Protein AF-A0A8T0URH3-F1 (afdb_monomer)

Sequence (168 aa):
MTEETSGVRRWLVDIARWRPSPAQFDAAAALLPPHDRPAIYRFVKEDDRKRALFSRLLQYSLVRHVLHIPFRQISICRTPEGKPYLQKNCSTFPNFNFNTSHQGDYVGIASEPLCLVGLDIVSVSKPQGETTTEFISNFSSYLTDHEWSCIVRAGTPTEVLTEFYRTV

Nearest PDB structures (foldseek):
  2cg5-assembly1_A  TM=9.220E-01  e=1.776E-13  Homo sapiens
  2byd-assembly1_A  TM=9.479E-01  e=9.868E-13  Homo sapiens
  2c43-assembly1_A  TM=9.432E-01  e=1.584E-12  Homo sapiens
  1qr0-assembly1_A  TM=8.273E-01  e=2.931E-06  Bacillus subtilis
  1fte-assembly1_C  TM=6.819E-01  e=6.401E-03  Streptococcus pneumoniae

Structure (mmCIF, N/CA/C/O backbone):
data_AF-A0A8T0URH3-F1
#
_entry.id   AF-A0A8T0URH3-F1
#
loop_
_atom_site.group_PDB
_atom_site.id
_atom_site.type_symbol
_atom_site.label_atom_id
_atom_site.label_alt_id
_atom_site.label_comp_id
_atom_site.label_asym_id
_atom_site.label_entity_id
_atom_site.label_seq_id
_atom_site.pdbx_PDB_ins_code
_atom_site.Cartn_x
_atom_site.Cartn_y
_atom_site.Cartn_z
_atom_site.occupancy
_atom_site.B_iso_or_equiv
_atom_site.auth_seq_id
_atom_site.auth_comp_id
_atom_site.auth_asym_id
_atom_site.auth_atom_id
_atom_site.pdbx_PDB_model_num
ATOM 1 N N . MET A 1 1 ? -10.911 -16.479 -19.620 1.00 45.50 1 MET A N 1
ATOM 2 C CA . MET A 1 1 ? -9.794 -15.520 -19.739 1.00 45.50 1 MET A CA 1
ATOM 3 C C . MET A 1 1 ? -8.929 -15.733 -18.510 1.00 45.50 1 MET A C 1
ATOM 5 O O . MET A 1 1 ? -9.443 -15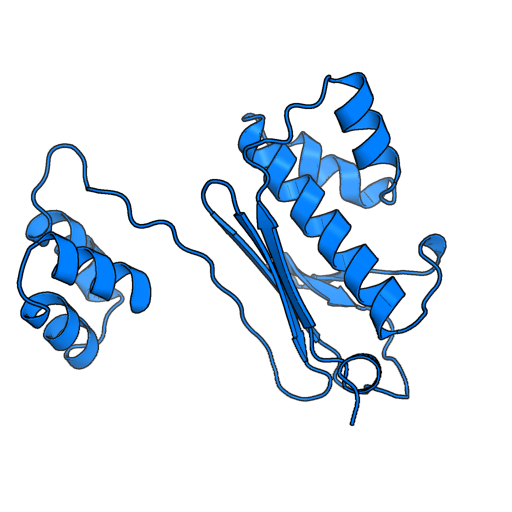.566 -17.413 1.00 45.50 1 MET A O 1
ATOM 9 N N . THR A 1 2 ? -7.719 -16.275 -18.654 1.00 46.34 2 THR A N 1
ATOM 10 C CA . THR A 1 2 ? -6.852 -16.566 -17.499 1.00 46.34 2 THR A CA 1
ATOM 11 C C . THR A 1 2 ? -6.445 -15.253 -16.825 1.00 46.34 2 THR A C 1
ATOM 13 O O . THR A 1 2 ? -6.247 -14.253 -17.522 1.00 46.34 2 THR A O 1
ATOM 16 N N . GLU A 1 3 ? -6.319 -15.234 -15.492 1.00 52.16 3 GLU A N 1
ATOM 17 C CA . GLU A 1 3 ? -5.892 -14.044 -14.729 1.00 52.16 3 GLU A CA 1
ATOM 18 C C . GLU A 1 3 ? -4.624 -13.404 -15.310 1.00 52.16 3 GLU A C 1
ATOM 20 O O . GLU A 1 3 ? -4.472 -12.186 -15.286 1.00 52.16 3 GLU A O 1
ATOM 25 N N . GLU A 1 4 ? -3.738 -14.199 -15.914 1.00 51.25 4 GLU A N 1
ATOM 26 C CA . GLU A 1 4 ? -2.506 -13.724 -16.545 1.00 51.25 4 GLU A CA 1
ATOM 27 C C . GLU A 1 4 ? -2.736 -12.623 -17.589 1.00 51.25 4 GLU A C 1
ATOM 29 O O . GLU A 1 4 ? -1.957 -11.675 -17.635 1.00 51.25 4 GLU A O 1
ATOM 34 N N . THR A 1 5 ? -3.847 -12.673 -18.327 1.00 63.34 5 THR A N 1
ATOM 35 C CA . THR A 1 5 ? -4.140 -11.756 -19.446 1.00 63.34 5 THR A CA 1
ATOM 36 C C . THR A 1 5 ? -4.957 -10.516 -19.076 1.00 63.34 5 THR A C 1
ATOM 38 O O . THR A 1 5 ? -5.115 -9.629 -19.910 1.00 63.34 5 THR A O 1
ATOM 41 N N . SER A 1 6 ? -5.480 -10.411 -17.849 1.00 84.50 6 SER A N 1
ATOM 42 C CA . SER A 1 6 ? -6.457 -9.362 -17.512 1.00 84.50 6 SER A CA 1
ATOM 43 C C . SER A 1 6 ? -5.847 -8.018 -17.111 1.00 84.50 6 SER A C 1
ATOM 45 O O . SER A 1 6 ? -6.562 -7.028 -17.047 1.00 84.50 6 SER A O 1
ATOM 47 N N . GLY A 1 7 ? -4.559 -7.966 -16.768 1.00 89.62 7 GLY A N 1
ATOM 48 C CA . GLY A 1 7 ? -3.960 -6.775 -16.158 1.00 89.62 7 GLY A CA 1
ATOM 49 C C . GLY A 1 7 ? -4.404 -6.504 -14.713 1.00 89.62 7 GLY A C 1
ATOM 50 O O . GLY A 1 7 ? -3.856 -5.618 -14.067 1.00 89.62 7 GLY A O 1
ATOM 51 N N . VAL A 1 8 ? -5.351 -7.282 -14.179 1.00 95.88 8 VAL A N 1
ATOM 52 C CA . VAL A 1 8 ? -5.884 -7.134 -12.821 1.00 95.88 8 VAL A CA 1
ATOM 53 C C . VAL A 1 8 ? -5.053 -7.965 -11.853 1.00 95.88 8 VAL A C 1
ATOM 55 O O . VAL A 1 8 ? -4.920 -9.179 -12.013 1.00 95.88 8 VAL A O 1
ATOM 58 N N . ARG A 1 9 ? -4.507 -7.334 -10.814 1.00 97.06 9 ARG A N 1
ATOM 59 C CA . ARG A 1 9 ? -3.847 -8.030 -9.695 1.00 97.06 9 ARG A CA 1
ATOM 60 C C . ARG A 1 9 ? -4.329 -7.490 -8.362 1.00 97.06 9 ARG A C 1
ATOM 62 O O . ARG A 1 9 ? -4.609 -6.297 -8.240 1.00 97.06 9 ARG A O 1
ATOM 69 N N . ARG A 1 10 ? -4.390 -8.379 -7.374 1.00 97.69 10 ARG A N 1
ATOM 70 C CA . ARG A 1 10 ? -4.620 -8.088 -5.956 1.00 97.69 10 ARG A CA 1
ATOM 71 C C . ARG A 1 10 ? -3.597 -8.891 -5.174 1.00 97.69 10 ARG A C 1
ATOM 73 O O . ARG A 1 10 ? -3.768 -10.088 -4.977 1.00 97.69 10 ARG A O 1
ATOM 80 N N . TRP A 1 11 ? -2.487 -8.260 -4.823 1.00 98.19 11 TRP A N 1
ATOM 81 C CA . TRP A 1 11 ? -1.430 -8.921 -4.069 1.00 98.19 11 TRP A CA 1
ATOM 82 C C . TRP A 1 11 ? -1.367 -8.354 -2.670 1.00 98.19 11 TRP A C 1
ATOM 84 O O . TRP A 1 11 ? -1.511 -7.149 -2.471 1.00 98.19 11 TRP A O 1
ATOM 94 N N . LEU A 1 12 ? -1.118 -9.245 -1.725 1.00 97.94 12 LEU A N 1
ATOM 95 C CA . LEU A 1 12 ? -0.964 -8.947 -0.318 1.00 97.94 12 LEU A CA 1
ATOM 96 C C . LEU A 1 12 ? 0.247 -9.721 0.186 1.00 97.94 12 LEU A C 1
ATOM 98 O O . LEU A 1 12 ? 0.414 -10.896 -0.144 1.00 97.94 12 LEU A O 1
ATOM 102 N N . VAL A 1 13 ? 1.089 -9.063 0.969 1.00 97.44 13 VAL A N 1
ATOM 103 C CA . VAL A 1 13 ? 2.267 -9.675 1.574 1.00 97.44 13 VAL A CA 1
ATOM 104 C C . VAL A 1 13 ? 2.206 -9.484 3.077 1.00 97.44 13 VAL A C 1
ATOM 106 O O . VAL A 1 13 ? 2.155 -8.350 3.548 1.00 97.44 13 VAL A O 1
ATOM 109 N N . ASP A 1 14 ? 2.239 -10.601 3.800 1.00 97.12 14 ASP A N 1
ATOM 110 C CA . ASP A 1 14 ? 2.530 -10.643 5.232 1.00 97.12 14 ASP A CA 1
ATOM 111 C C . ASP A 1 14 ? 4.044 -10.473 5.433 1.00 97.12 14 ASP A C 1
ATOM 113 O O . ASP A 1 14 ? 4.849 -11.308 5.007 1.00 97.12 14 ASP A O 1
ATOM 117 N N . ILE A 1 15 ? 4.431 -9.370 6.069 1.00 96.75 15 ILE A N 1
ATOM 118 C CA . ILE A 1 15 ? 5.819 -9.028 6.382 1.00 96.75 15 ILE A CA 1
ATOM 119 C C . ILE A 1 15 ? 6.184 -9.285 7.854 1.00 96.75 15 ILE A C 1
ATOM 121 O O . ILE A 1 15 ? 7.319 -8.999 8.246 1.00 96.75 15 ILE A O 1
ATOM 125 N N . ALA A 1 16 ? 5.289 -9.854 8.674 1.00 94.88 16 ALA A N 1
ATOM 126 C CA . ALA A 1 16 ? 5.525 -10.106 10.103 1.00 94.88 16 ALA A CA 1
ATOM 127 C C . ALA A 1 16 ? 6.729 -11.029 10.334 1.00 94.88 16 ALA A C 1
ATOM 129 O O . ALA A 1 16 ? 7.544 -10.843 11.245 1.00 94.88 16 ALA A O 1
ATOM 130 N N . ARG A 1 17 ? 6.837 -12.058 9.487 1.00 92.75 17 ARG A N 1
ATOM 131 C CA . ARG A 1 17 ? 7.868 -13.102 9.592 1.00 92.75 17 ARG A CA 1
ATOM 132 C C . ARG A 1 17 ? 9.174 -12.720 8.909 1.00 92.75 17 ARG A C 1
ATOM 134 O O . ARG A 1 17 ? 10.185 -13.387 9.124 1.00 92.75 17 ARG A O 1
ATOM 141 N N . TRP A 1 18 ? 9.182 -11.651 8.115 1.00 95.00 18 TRP A N 1
ATOM 142 C CA . TRP A 1 18 ? 10.402 -11.168 7.491 1.00 95.00 18 TRP A CA 1
ATOM 143 C C . TRP A 1 18 ? 11.202 -10.326 8.488 1.00 95.00 18 TRP A C 1
ATOM 145 O O . TRP A 1 18 ? 10.940 -9.142 8.704 1.00 95.00 18 TRP A O 1
ATOM 155 N N . ARG A 1 19 ? 12.187 -10.974 9.116 1.00 95.12 19 ARG A N 1
ATOM 156 C CA . ARG A 1 19 ? 13.122 -10.375 10.078 1.00 95.12 19 ARG A CA 1
ATOM 157 C C . ARG A 1 19 ? 14.538 -10.386 9.492 1.00 95.12 19 ARG A C 1
ATOM 159 O O . ARG A 1 19 ? 15.337 -11.243 9.868 1.00 95.12 19 ARG A O 1
ATOM 166 N N . PRO A 1 20 ? 14.824 -9.521 8.504 1.00 96.31 20 PRO A N 1
ATOM 167 C CA . PRO A 1 20 ? 16.113 -9.516 7.830 1.00 96.31 20 PRO A CA 1
ATOM 168 C C . PRO A 1 20 ? 17.215 -8.989 8.754 1.00 96.31 20 PRO A C 1
ATOM 170 O O . PRO A 1 20 ? 16.990 -8.079 9.549 1.00 96.31 20 PRO A O 1
ATOM 173 N N . SER A 1 21 ? 18.435 -9.499 8.594 1.00 97.19 21 SER A N 1
ATOM 174 C CA . SER A 1 21 ? 19.624 -8.782 9.057 1.00 97.19 21 SER A CA 1
ATOM 175 C C . SER A 1 21 ? 19.802 -7.475 8.265 1.00 97.19 21 SER A C 1
ATOM 177 O O . SER A 1 21 ? 19.275 -7.364 7.153 1.00 97.19 21 SER A O 1
ATOM 179 N N . PRO A 1 22 ? 20.588 -6.499 8.759 1.00 96.38 22 PRO A N 1
ATOM 180 C CA . PRO A 1 22 ? 20.866 -5.272 8.008 1.00 96.38 22 PRO A CA 1
ATOM 181 C C . PRO A 1 22 ? 21.378 -5.543 6.585 1.00 96.38 22 PRO A C 1
ATOM 183 O O . PRO A 1 22 ? 20.869 -4.980 5.623 1.00 96.38 22 PRO A O 1
ATOM 186 N N . ALA A 1 23 ? 22.288 -6.511 6.427 1.00 97.69 23 ALA A N 1
ATOM 187 C CA . ALA A 1 23 ? 22.806 -6.906 5.119 1.00 97.69 23 ALA A CA 1
ATOM 188 C C . ALA A 1 23 ? 21.731 -7.523 4.204 1.00 97.69 23 ALA A C 1
ATOM 190 O O . ALA A 1 23 ? 21.724 -7.267 3.002 1.00 97.69 23 ALA A O 1
ATOM 191 N N . GLN A 1 24 ? 20.807 -8.322 4.752 1.00 97.62 24 GLN A N 1
ATOM 192 C CA . GLN A 1 24 ? 19.684 -8.874 3.983 1.00 97.62 24 GLN A CA 1
ATOM 193 C C . GLN A 1 24 ? 18.702 -7.778 3.555 1.00 97.62 24 GLN A C 1
ATOM 195 O O . GLN A 1 24 ? 18.200 -7.812 2.431 1.00 97.62 24 GLN A O 1
ATOM 200 N N . PHE A 1 25 ? 18.443 -6.802 4.429 1.00 97.81 25 PHE A N 1
ATOM 201 C CA . PHE A 1 25 ? 17.606 -5.651 4.108 1.00 97.81 25 PHE A CA 1
ATOM 202 C C . PHE A 1 25 ? 18.239 -4.815 2.991 1.00 97.81 25 PHE A C 1
ATOM 204 O O . PHE A 1 25 ? 17.578 -4.522 1.996 1.00 97.81 25 PHE A O 1
ATOM 211 N N . ASP A 1 26 ? 19.528 -4.497 3.112 1.00 96.81 26 ASP A N 1
ATOM 212 C CA . ASP A 1 26 ? 20.263 -3.718 2.115 1.00 96.81 26 ASP A CA 1
ATOM 213 C C . ASP A 1 26 ? 20.352 -4.448 0.774 1.00 96.81 26 ASP A C 1
ATOM 215 O O . ASP A 1 26 ? 20.171 -3.829 -0.274 1.00 96.81 26 ASP A O 1
ATOM 219 N N . ALA A 1 27 ? 20.543 -5.770 0.781 1.00 97.44 27 ALA A N 1
ATOM 220 C CA . ALA A 1 27 ? 20.506 -6.581 -0.432 1.00 97.44 27 ALA A CA 1
ATOM 221 C C . ALA A 1 27 ? 19.128 -6.530 -1.117 1.00 97.44 27 ALA A C 1
ATOM 223 O O . ALA A 1 27 ? 19.051 -6.392 -2.339 1.00 97.44 27 ALA A O 1
ATOM 224 N N . ALA A 1 28 ? 18.037 -6.584 -0.347 1.00 96.81 28 ALA A N 1
ATOM 225 C CA . ALA A 1 28 ? 16.685 -6.451 -0.884 1.00 96.81 28 ALA A CA 1
ATOM 226 C C . ALA A 1 28 ? 16.417 -5.032 -1.421 1.00 96.81 28 ALA A C 1
ATOM 228 O O . ALA A 1 28 ? 15.886 -4.875 -2.520 1.00 96.81 28 ALA A O 1
ATOM 229 N N . ALA A 1 29 ? 16.835 -3.991 -0.697 1.00 97.19 29 ALA A N 1
ATOM 230 C CA . ALA A 1 29 ? 16.729 -2.603 -1.143 1.00 97.19 29 ALA A CA 1
ATOM 231 C C . ALA A 1 29 ? 17.598 -2.316 -2.379 1.00 97.19 29 ALA A C 1
ATOM 233 O O . ALA A 1 29 ? 17.227 -1.499 -3.226 1.00 97.19 29 ALA A O 1
ATOM 234 N N . ALA A 1 30 ? 18.725 -3.016 -2.530 1.00 96.06 30 ALA A N 1
ATOM 235 C CA . ALA A 1 30 ? 19.609 -2.901 -3.682 1.00 96.06 30 ALA A CA 1
ATOM 236 C C . ALA A 1 30 ? 18.979 -3.404 -4.990 1.00 96.06 30 ALA A C 1
ATOM 238 O O . ALA A 1 30 ? 19.432 -2.997 -6.063 1.00 96.06 30 ALA A O 1
ATOM 239 N N . LEU A 1 31 ? 17.914 -4.213 -4.919 1.00 94.44 31 LEU A N 1
ATOM 240 C CA . LEU A 1 31 ? 17.122 -4.585 -6.093 1.00 94.44 31 LEU A CA 1
ATOM 241 C C . LEU A 1 31 ? 16.449 -3.364 -6.724 1.00 94.44 31 LEU A C 1
ATOM 243 O O . LEU A 1 31 ? 16.302 -3.320 -7.939 1.00 94.44 31 LEU A O 1
ATOM 247 N N . LEU A 1 32 ? 16.064 -2.367 -5.922 1.00 95.25 32 LEU A N 1
ATOM 248 C CA . LEU A 1 32 ? 15.400 -1.157 -6.399 1.00 95.25 32 LEU A CA 1
ATOM 249 C C . LEU A 1 32 ? 16.400 -0.155 -6.999 1.00 95.25 32 LEU A C 1
ATOM 251 O O . LEU A 1 32 ? 17.564 -0.096 -6.565 1.00 95.25 32 LEU A O 1
ATOM 255 N N . PRO A 1 33 ? 15.958 0.694 -7.947 1.00 93.00 33 PRO A N 1
ATOM 256 C CA . PRO A 1 33 ? 16.779 1.780 -8.465 1.00 93.00 33 PRO A CA 1
ATOM 257 C C . PRO A 1 33 ? 17.291 2.715 -7.357 1.00 93.00 33 PRO A C 1
ATOM 259 O O . PRO A 1 33 ? 16.569 2.975 -6.392 1.00 93.00 33 PRO A O 1
ATOM 262 N N . PRO A 1 34 ? 18.512 3.273 -7.485 1.00 92.56 34 PRO A N 1
ATOM 263 C CA . PRO A 1 34 ? 19.118 4.094 -6.434 1.00 92.56 34 PRO A CA 1
ATOM 264 C C . PRO A 1 34 ? 18.260 5.277 -5.971 1.00 92.56 34 PRO A C 1
ATOM 266 O O . PRO A 1 34 ? 18.269 5.596 -4.787 1.00 92.56 34 PRO A O 1
ATOM 269 N N . HIS A 1 35 ? 17.487 5.891 -6.872 1.00 90.50 35 HIS A N 1
ATOM 270 C CA . HIS A 1 35 ? 16.640 7.047 -6.559 1.00 90.50 35 HIS A CA 1
ATOM 271 C C . HIS A 1 35 ? 15.435 6.713 -5.661 1.00 90.50 35 HIS A C 1
ATOM 273 O O . HIS A 1 35 ? 14.910 7.606 -5.002 1.00 90.50 35 HIS A O 1
ATOM 279 N N . ASP A 1 36 ? 15.013 5.446 -5.583 1.00 90.44 36 ASP A N 1
ATOM 280 C CA . ASP A 1 36 ? 13.898 5.025 -4.724 1.00 90.44 36 ASP A CA 1
ATOM 281 C C . ASP A 1 36 ? 14.329 4.730 -3.279 1.00 90.44 36 ASP A C 1
ATOM 283 O O . ASP A 1 36 ? 13.507 4.766 -2.358 1.00 90.44 36 ASP A O 1
ATOM 287 N N . ARG A 1 37 ? 15.622 4.469 -3.057 1.00 93.88 37 ARG A N 1
ATOM 288 C CA . ARG A 1 37 ? 16.162 4.033 -1.760 1.00 93.88 37 ARG A CA 1
ATOM 289 C C . ARG A 1 37 ? 16.067 5.100 -0.661 1.00 93.88 37 ARG A C 1
ATOM 291 O O . ARG A 1 37 ? 15.653 4.740 0.441 1.00 93.88 37 ARG A O 1
ATOM 298 N N . PRO A 1 38 ? 16.359 6.397 -0.896 1.00 95.12 38 PRO A N 1
ATOM 299 C CA . PRO A 1 38 ? 16.270 7.414 0.158 1.00 95.12 38 PRO A CA 1
ATOM 300 C C . PRO A 1 38 ? 14.887 7.490 0.819 1.00 95.12 38 PRO A C 1
ATOM 302 O O . PRO A 1 38 ? 14.782 7.672 2.030 1.00 95.12 38 PRO A O 1
ATOM 305 N N . ALA A 1 39 ? 13.816 7.273 0.047 1.00 92.50 39 ALA A N 1
ATOM 306 C CA . ALA A 1 39 ? 12.447 7.274 0.561 1.00 92.50 39 ALA A CA 1
ATOM 307 C C . ALA A 1 39 ? 12.145 6.103 1.516 1.00 92.50 39 ALA A C 1
ATOM 309 O O . ALA A 1 39 ? 11.197 6.193 2.294 1.00 92.50 39 ALA A O 1
ATOM 310 N N . ILE A 1 40 ? 12.936 5.027 1.459 1.00 96.75 40 ILE A N 1
ATOM 311 C CA . ILE A 1 40 ? 12.858 3.877 2.367 1.00 96.75 40 ILE A CA 1
ATOM 312 C C . ILE A 1 40 ? 13.673 4.170 3.629 1.00 96.75 40 ILE A C 1
ATOM 314 O O . ILE A 1 40 ? 13.160 4.057 4.738 1.00 96.75 40 ILE A O 1
ATOM 318 N N . TYR A 1 41 ? 14.926 4.605 3.476 1.00 96.31 41 TYR A N 1
ATOM 319 C CA . TYR A 1 41 ? 15.838 4.792 4.611 1.00 96.31 41 TYR A CA 1
ATOM 320 C C . TYR A 1 41 ? 15.512 6.004 5.494 1.00 96.31 41 TYR A C 1
ATOM 322 O O . TYR A 1 41 ? 15.948 6.041 6.643 1.00 96.31 41 TYR A O 1
ATOM 330 N N . ARG A 1 42 ? 14.709 6.964 5.008 1.00 96.44 42 ARG A N 1
ATOM 331 C CA . ARG A 1 42 ? 14.260 8.115 5.813 1.00 96.44 42 ARG A CA 1
ATOM 332 C C . ARG A 1 42 ? 13.405 7.731 7.024 1.00 96.44 42 ARG A C 1
ATOM 334 O O . ARG A 1 42 ? 13.296 8.518 7.957 1.00 96.44 42 ARG A O 1
ATOM 341 N N . PHE A 1 43 ? 12.754 6.566 7.001 1.00 96.50 43 PHE A N 1
ATOM 342 C CA . PHE A 1 43 ? 11.943 6.118 8.129 1.00 96.50 43 PHE A CA 1
ATOM 343 C C . PHE A 1 43 ? 12.839 5.749 9.312 1.00 96.50 43 PHE A C 1
ATOM 345 O O . PHE A 1 43 ? 13.893 5.142 9.133 1.00 96.50 43 PHE A O 1
ATOM 352 N N . VAL A 1 44 ? 12.423 6.110 10.526 1.00 95.56 44 VAL A N 1
ATOM 353 C CA . VAL A 1 44 ? 13.176 5.800 11.753 1.00 95.56 44 VAL A CA 1
ATOM 354 C C . VAL A 1 44 ? 12.894 4.371 12.213 1.00 95.56 44 VAL A C 1
ATOM 356 O O . VAL A 1 44 ? 13.823 3.637 12.537 1.00 95.56 44 VAL A O 1
ATOM 359 N N . LYS A 1 45 ? 11.620 3.961 12.211 1.00 96.00 45 LYS A N 1
ATOM 360 C CA . LYS A 1 45 ? 11.199 2.631 12.662 1.00 96.00 45 LYS A CA 1
ATOM 361 C C . LYS A 1 45 ? 11.485 1.579 11.593 1.00 96.00 45 LYS A C 1
ATOM 363 O O . LYS A 1 45 ? 11.173 1.775 10.418 1.00 96.00 45 LYS A O 1
ATOM 368 N N . GLU A 1 46 ? 12.016 0.435 12.012 1.00 94.50 46 GLU A N 1
ATOM 369 C CA . GLU A 1 46 ? 12.313 -0.685 11.111 1.00 94.50 46 GLU A CA 1
ATOM 370 C C . GLU A 1 46 ? 11.062 -1.202 10.399 1.00 94.50 46 GLU A C 1
ATOM 372 O O . GLU A 1 46 ? 11.101 -1.458 9.198 1.00 94.50 46 GLU A O 1
ATOM 377 N N . ASP A 1 47 ? 9.929 -1.281 11.097 1.00 95.56 47 ASP A N 1
ATOM 378 C CA . ASP A 1 47 ? 8.670 -1.720 10.494 1.00 95.56 47 ASP A CA 1
ATOM 379 C C . ASP A 1 47 ? 8.200 -0.798 9.364 1.00 95.56 47 ASP A C 1
ATOM 381 O O . ASP A 1 47 ? 7.734 -1.279 8.330 1.00 95.56 47 ASP A O 1
ATOM 385 N N . ASP A 1 48 ? 8.400 0.516 9.501 1.00 97.06 48 ASP A N 1
ATOM 386 C CA . ASP A 1 48 ? 8.096 1.475 8.436 1.00 97.06 48 ASP A CA 1
ATOM 387 C C . ASP A 1 48 ? 9.058 1.321 7.252 1.00 97.06 48 ASP A C 1
ATOM 389 O O . ASP A 1 48 ? 8.627 1.355 6.098 1.00 97.06 48 ASP A O 1
ATOM 393 N N . ARG A 1 49 ? 10.349 1.064 7.512 1.00 97.06 49 ARG A N 1
ATOM 394 C CA . ARG A 1 49 ? 11.328 0.747 6.456 1.00 97.06 49 ARG A CA 1
ATOM 395 C C . ARG A 1 49 ? 10.939 -0.520 5.694 1.00 97.06 49 ARG A C 1
ATOM 397 O O . ARG A 1 49 ? 10.986 -0.518 4.464 1.00 97.06 49 ARG A O 1
ATOM 404 N N . LYS A 1 50 ? 10.518 -1.584 6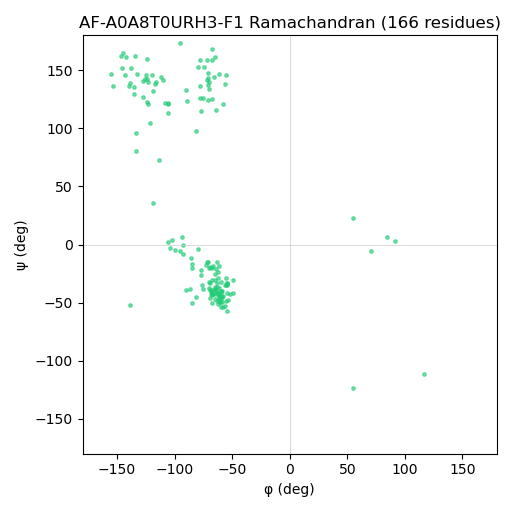.393 1.00 97.56 50 LYS A N 1
ATOM 405 C CA . LYS A 1 50 ? 10.035 -2.830 5.770 1.00 97.56 50 LYS A CA 1
ATOM 406 C C . LYS A 1 50 ? 8.810 -2.568 4.895 1.00 97.56 50 LYS A C 1
ATOM 408 O O . LYS A 1 50 ? 8.816 -2.963 3.730 1.00 97.56 50 LYS A O 1
ATOM 413 N N . ARG A 1 51 ? 7.797 -1.862 5.412 1.00 97.62 51 ARG A N 1
ATOM 414 C CA . ARG A 1 51 ? 6.589 -1.507 4.643 1.00 97.62 51 ARG A CA 1
ATOM 415 C C . ARG A 1 51 ? 6.924 -0.690 3.398 1.00 97.62 51 ARG A C 1
ATOM 417 O O . ARG A 1 51 ? 6.455 -1.012 2.306 1.00 97.62 51 ARG A O 1
ATOM 424 N N . ALA A 1 52 ? 7.788 0.314 3.535 1.00 97.44 52 ALA A N 1
ATOM 425 C CA . ALA A 1 52 ? 8.229 1.142 2.418 1.00 97.44 52 ALA A CA 1
ATOM 426 C C . ALA A 1 52 ? 8.968 0.325 1.347 1.00 97.44 52 ALA A C 1
ATOM 428 O O . ALA A 1 52 ? 8.694 0.481 0.155 1.00 97.44 52 ALA A O 1
ATOM 429 N N . LEU A 1 53 ? 9.867 -0.574 1.758 1.00 98.12 53 LEU A N 1
ATOM 430 C CA . LEU A 1 53 ? 10.592 -1.460 0.850 1.00 98.12 53 LEU A CA 1
ATOM 431 C C . LEU A 1 53 ? 9.643 -2.403 0.101 1.00 98.12 53 LEU A C 1
ATOM 433 O O . LEU A 1 53 ? 9.679 -2.450 -1.128 1.00 98.12 53 LEU A O 1
ATOM 437 N N . PHE A 1 54 ? 8.763 -3.109 0.814 1.00 98.06 54 PHE A N 1
ATOM 438 C CA . PHE A 1 54 ? 7.807 -4.029 0.194 1.00 98.06 54 PHE A CA 1
ATOM 439 C C . PHE A 1 54 ? 6.822 -3.313 -0.727 1.00 98.06 54 PHE A C 1
ATOM 441 O O . PHE A 1 54 ? 6.526 -3.829 -1.801 1.00 98.06 54 PHE A O 1
ATOM 448 N N . SER A 1 55 ? 6.382 -2.099 -0.376 1.00 97.56 55 SER A N 1
ATOM 449 C CA . SER A 1 55 ? 5.522 -1.290 -1.246 1.00 97.56 55 SER A CA 1
ATOM 450 C C . SER A 1 55 ? 6.196 -1.037 -2.597 1.00 97.56 55 SER A C 1
ATOM 452 O O . SER A 1 55 ? 5.581 -1.231 -3.644 1.00 97.56 55 SER A O 1
ATOM 454 N N . ARG A 1 56 ? 7.489 -0.686 -2.601 1.00 97.56 56 ARG A N 1
ATOM 455 C CA . ARG A 1 56 ? 8.255 -0.494 -3.842 1.00 97.56 56 ARG A CA 1
ATOM 456 C C . ARG 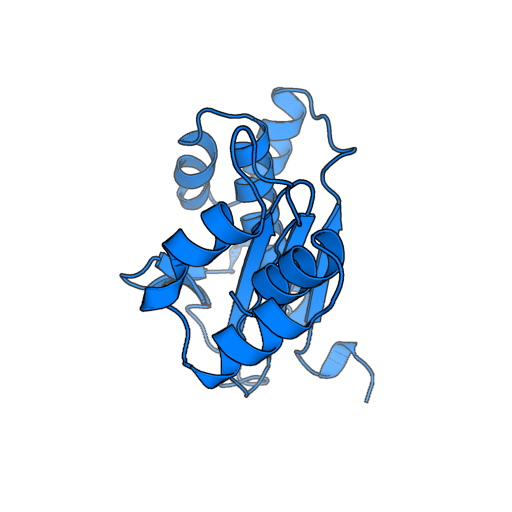A 1 56 ? 8.495 -1.804 -4.582 1.00 97.56 56 ARG A C 1
ATOM 458 O O . ARG A 1 56 ? 8.258 -1.861 -5.783 1.00 97.56 56 ARG A O 1
ATOM 465 N N . LEU A 1 57 ? 8.912 -2.864 -3.894 1.00 97.44 57 LEU A N 1
ATOM 466 C CA . LEU A 1 57 ? 9.135 -4.167 -4.529 1.00 97.44 57 LEU A CA 1
ATOM 467 C C . LEU A 1 57 ? 7.862 -4.695 -5.204 1.00 97.44 57 LEU A C 1
ATOM 469 O O . LEU A 1 57 ? 7.936 -5.185 -6.329 1.00 97.44 57 LEU A O 1
ATOM 473 N N . LEU A 1 58 ? 6.696 -4.527 -4.573 1.00 97.94 58 LEU A N 1
ATOM 474 C CA . LEU A 1 58 ? 5.404 -4.884 -5.156 1.00 97.94 58 LEU A CA 1
ATOM 475 C C . LEU A 1 58 ? 5.090 -4.072 -6.412 1.00 97.94 58 LEU A C 1
ATOM 477 O O . LEU A 1 58 ? 4.649 -4.655 -7.397 1.00 97.94 58 LEU A O 1
ATOM 481 N N . GLN A 1 59 ? 5.365 -2.766 -6.420 1.00 97.81 59 GLN A N 1
ATOM 482 C CA . GLN A 1 59 ? 5.169 -1.918 -7.601 1.00 97.81 59 GLN A CA 1
ATOM 483 C C . GLN A 1 59 ? 6.012 -2.392 -8.797 1.00 97.81 59 GLN A C 1
ATOM 485 O O . GLN A 1 59 ? 5.483 -2.588 -9.891 1.00 97.81 59 GLN A O 1
ATOM 490 N N . TYR A 1 60 ? 7.310 -2.636 -8.595 1.00 97.50 60 TYR A N 1
ATOM 491 C CA . TYR A 1 60 ? 8.188 -3.116 -9.671 1.00 97.50 60 TYR A CA 1
ATOM 492 C C . TYR A 1 60 ? 7.851 -4.549 -10.096 1.00 97.50 60 TYR A C 1
ATOM 494 O O . TYR A 1 60 ? 7.858 -4.857 -11.288 1.00 97.50 60 TYR A O 1
ATOM 502 N N . SER A 1 61 ? 7.532 -5.421 -9.137 1.00 96.88 61 SER A N 1
ATOM 503 C CA . SER A 1 61 ? 7.092 -6.788 -9.418 1.00 96.88 61 SER A CA 1
ATOM 504 C C . SER A 1 61 ? 5.824 -6.780 -10.269 1.00 96.88 61 SER A C 1
ATOM 506 O O . SER A 1 61 ? 5.773 -7.442 -11.304 1.00 96.88 61 SER A O 1
ATOM 508 N N . LEU A 1 62 ? 4.839 -5.958 -9.905 1.00 97.12 62 LEU A N 1
ATOM 509 C CA . LEU A 1 62 ? 3.574 -5.844 -10.618 1.00 97.12 62 LEU A CA 1
ATOM 510 C C . LEU A 1 62 ? 3.805 -5.456 -12.076 1.00 97.12 62 LEU A C 1
ATOM 512 O O . LEU A 1 62 ? 3.361 -6.160 -12.979 1.00 97.12 62 LEU A O 1
ATOM 516 N N . VAL A 1 63 ? 4.541 -4.368 -12.302 1.00 95.81 63 VAL A N 1
ATOM 517 C CA . VAL A 1 63 ? 4.833 -3.873 -13.651 1.00 95.81 63 VAL A CA 1
ATOM 518 C C . VAL A 1 63 ? 5.579 -4.929 -14.469 1.00 95.81 63 VAL A C 1
ATOM 520 O O . VAL A 1 63 ? 5.215 -5.188 -15.615 1.00 95.81 63 VAL A O 1
ATOM 523 N N . ARG A 1 64 ? 6.582 -5.592 -13.882 1.00 94.81 64 ARG A N 1
ATOM 524 C CA . ARG A 1 64 ? 7.328 -6.658 -14.561 1.00 94.81 64 ARG A CA 1
ATOM 525 C C . ARG A 1 64 ? 6.432 -7.837 -14.939 1.00 94.81 64 ARG A C 1
ATOM 527 O O . ARG A 1 64 ? 6.554 -8.359 -16.040 1.00 94.81 64 ARG A O 1
ATOM 534 N N . HIS A 1 65 ? 5.582 -8.292 -14.024 1.00 93.88 65 HIS A N 1
ATOM 535 C CA . HIS A 1 65 ? 4.763 -9.488 -14.223 1.00 93.88 65 HIS A CA 1
ATOM 536 C C . HIS A 1 65 ? 3.569 -9.250 -15.144 1.00 93.88 65 HIS A C 1
ATOM 538 O O . HIS A 1 65 ? 3.200 -10.157 -15.880 1.00 93.88 65 HIS A O 1
ATOM 544 N N . VAL A 1 66 ? 2.962 -8.064 -15.095 1.00 93.69 66 VAL A N 1
ATOM 545 C CA . VAL A 1 66 ? 1.745 -7.755 -15.856 1.00 93.69 66 VAL A CA 1
ATOM 546 C C . VAL A 1 66 ? 2.061 -7.177 -17.231 1.00 93.69 66 VAL A C 1
ATOM 548 O O . VAL A 1 66 ? 1.391 -7.506 -18.203 1.00 93.69 66 VAL A O 1
ATOM 551 N N . LEU A 1 67 ? 3.078 -6.317 -17.327 1.00 92.88 67 LEU A N 1
ATOM 552 C CA . LEU A 1 67 ? 3.412 -5.610 -18.568 1.00 92.88 67 LEU A CA 1
ATOM 553 C C . LEU A 1 67 ? 4.637 -6.193 -19.274 1.00 92.88 67 LEU A C 1
ATOM 555 O O . LEU A 1 67 ? 5.028 -5.696 -20.326 1.00 92.88 67 LEU A O 1
ATOM 559 N N . HIS A 1 68 ? 5.276 -7.204 -18.679 1.00 91.81 68 HIS A N 1
ATOM 560 C CA . HIS A 1 68 ? 6.504 -7.824 -19.184 1.00 91.81 68 HIS A CA 1
ATOM 561 C C . HIS A 1 68 ? 7.654 -6.827 -19.417 1.00 91.81 68 HIS A C 1
ATOM 563 O O . HIS A 1 68 ? 8.590 -7.108 -20.165 1.00 91.81 68 HIS A O 1
ATOM 569 N N . ILE A 1 69 ? 7.622 -5.670 -18.743 1.00 92.75 69 ILE A N 1
ATOM 570 C CA . ILE A 1 69 ? 8.683 -4.664 -18.825 1.00 92.75 69 ILE A CA 1
ATOM 571 C C . ILE A 1 69 ? 9.884 -5.157 -18.003 1.00 92.75 69 ILE A C 1
ATOM 573 O O . ILE A 1 69 ? 9.733 -5.461 -16.813 1.00 92.75 69 ILE A O 1
ATOM 577 N N . PRO A 1 70 ? 11.095 -5.230 -18.587 1.00 92.69 70 PRO A N 1
ATOM 578 C CA . PRO A 1 70 ? 12.293 -5.603 -17.848 1.00 92.69 70 PRO A CA 1
ATOM 579 C C . PRO A 1 70 ? 12.521 -4.681 -16.651 1.00 92.69 70 PRO A C 1
ATOM 581 O O . PRO A 1 70 ? 12.420 -3.465 -16.780 1.00 92.69 70 PRO A O 1
ATOM 584 N N . PHE A 1 71 ? 12.915 -5.246 -15.505 1.00 91.50 71 PHE A N 1
ATOM 585 C CA . PHE A 1 71 ? 13.016 -4.520 -14.231 1.00 91.50 71 PHE A CA 1
ATOM 586 C C . PHE A 1 71 ? 13.786 -3.188 -14.334 1.00 91.50 71 PHE A C 1
ATOM 588 O O . PHE A 1 71 ? 13.353 -2.172 -13.804 1.00 91.50 71 PHE A O 1
ATOM 595 N N . ARG A 1 72 ? 14.903 -3.168 -15.074 1.00 90.31 72 ARG A N 1
ATOM 596 C CA . ARG A 1 72 ? 15.757 -1.977 -15.259 1.00 90.31 72 ARG A CA 1
ATOM 597 C C . ARG A 1 72 ? 15.144 -0.879 -16.139 1.00 90.31 72 ARG A C 1
ATOM 599 O O . ARG A 1 72 ? 15.670 0.225 -16.167 1.00 90.31 72 ARG A O 1
ATOM 606 N N . GLN A 1 73 ? 14.090 -1.191 -16.889 1.00 92.88 73 GLN A N 1
ATOM 607 C CA . GLN A 1 73 ? 13.392 -0.264 -17.785 1.00 92.88 73 GLN A CA 1
ATOM 608 C C . GLN A 1 73 ? 12.107 0.298 -17.158 1.00 92.88 73 GLN A C 1
ATOM 610 O O . GLN A 1 73 ? 11.453 1.151 -17.760 1.00 92.88 73 GLN A O 1
ATOM 615 N N . ILE A 1 74 ? 11.738 -0.179 -15.966 1.00 94.69 74 ILE A N 1
ATOM 616 C CA . ILE A 1 74 ? 10.574 0.298 -15.224 1.00 94.69 74 ILE A CA 1
ATOM 617 C C . ILE A 1 74 ? 10.866 1.711 -14.707 1.00 94.69 74 ILE A C 1
ATOM 619 O O . ILE A 1 74 ? 11.851 1.926 -14.004 1.00 94.69 74 ILE A O 1
ATOM 623 N N . SER A 1 75 ? 9.991 2.660 -15.048 1.00 94.62 75 SER A N 1
ATOM 624 C CA . SER A 1 75 ? 10.030 4.043 -14.560 1.00 94.62 75 SER A CA 1
ATOM 625 C C . SER A 1 75 ? 8.717 4.356 -13.851 1.00 94.62 75 SER A C 1
ATOM 627 O O . SER A 1 75 ? 7.678 4.518 -14.499 1.00 94.62 75 SER A O 1
ATOM 629 N N . ILE A 1 76 ? 8.757 4.384 -12.519 1.00 95.88 76 ILE A N 1
ATOM 630 C CA . ILE A 1 76 ? 7.612 4.726 -11.674 1.00 95.88 76 ILE A CA 1
ATOM 631 C C . ILE A 1 76 ? 7.834 6.129 -11.127 1.00 95.88 76 ILE A C 1
ATOM 633 O O . ILE A 1 76 ? 8.740 6.367 -10.331 1.00 95.88 76 ILE A O 1
ATOM 637 N N . CYS A 1 77 ? 6.992 7.056 -11.561 1.00 94.62 77 CYS A N 1
ATOM 638 C CA . CYS A 1 77 ? 6.992 8.435 -11.100 1.00 94.62 77 CYS A CA 1
ATOM 639 C C . CYS A 1 77 ? 5.965 8.613 -9.977 1.00 94.62 77 CYS A C 1
ATOM 641 O O . CYS A 1 77 ? 5.215 7.693 -9.645 1.00 94.62 77 CYS A O 1
ATOM 643 N N . ARG A 1 78 ? 5.938 9.798 -9.364 1.00 93.88 78 ARG A N 1
ATOM 644 C CA . ARG A 1 78 ? 4.945 10.162 -8.348 1.00 93.88 78 ARG A CA 1
ATOM 645 C C . ARG A 1 78 ? 4.248 11.456 -8.729 1.00 93.88 78 ARG A C 1
ATOM 647 O O . ARG A 1 78 ? 4.881 12.339 -9.306 1.00 93.88 78 ARG A O 1
ATOM 654 N N . THR A 1 79 ? 2.951 11.541 -8.451 1.00 94.44 79 THR A N 1
ATOM 655 C CA . THR A 1 79 ? 2.192 12.794 -8.569 1.00 94.44 79 THR A CA 1
ATOM 656 C C . THR A 1 79 ? 2.668 13.799 -7.508 1.00 94.44 79 THR A C 1
ATOM 658 O O . THR A 1 79 ? 3.389 13.395 -6.586 1.00 94.44 79 THR A O 1
ATOM 661 N N . PRO A 1 80 ? 2.284 15.087 -7.585 1.00 95.50 80 PRO A N 1
ATOM 662 C CA . PRO A 1 80 ? 2.583 16.065 -6.533 1.00 95.50 80 PRO A CA 1
ATOM 663 C C . PRO A 1 80 ? 2.099 15.631 -5.139 1.00 95.50 80 PRO A C 1
ATOM 665 O O . PRO A 1 80 ? 2.775 15.874 -4.144 1.00 95.50 80 PRO A O 1
ATOM 668 N N . GLU A 1 81 ? 0.981 14.907 -5.074 1.00 93.94 81 GLU A N 1
ATOM 669 C CA . GLU A 1 81 ? 0.393 14.334 -3.853 1.00 93.94 81 GLU A CA 1
ATOM 670 C C . GLU A 1 81 ? 1.094 13.035 -3.417 1.00 93.94 81 GLU A C 1
ATOM 672 O O . GLU A 1 81 ? 0.780 12.447 -2.385 1.00 93.94 81 GLU A O 1
ATOM 677 N N . GLY A 1 82 ? 2.056 12.557 -4.209 1.00 91.06 82 GLY A N 1
ATOM 678 C CA . GLY A 1 82 ? 2.885 11.403 -3.897 1.00 91.06 82 GLY A CA 1
ATOM 679 C C . GLY A 1 82 ? 2.360 10.063 -4.412 1.00 91.06 82 GLY A C 1
ATOM 680 O O . GLY A 1 82 ? 3.026 9.053 -4.162 1.00 91.06 82 GLY A O 1
ATOM 681 N N . LYS A 1 83 ? 1.241 10.002 -5.152 1.00 94.12 83 LYS A N 1
ATOM 682 C CA . LYS A 1 83 ? 0.709 8.736 -5.697 1.00 94.12 83 LYS A CA 1
ATOM 683 C C . LYS A 1 83 ? 1.660 8.173 -6.764 1.00 94.12 83 LYS A C 1
ATOM 685 O O . LYS A 1 83 ? 1.986 8.897 -7.706 1.00 94.12 83 LYS A O 1
ATOM 690 N N . PRO A 1 84 ? 2.129 6.915 -6.655 1.00 95.75 84 PRO A N 1
ATOM 691 C CA . PRO A 1 84 ? 2.984 6.323 -7.678 1.00 95.75 84 PRO A CA 1
ATOM 692 C C . PRO A 1 84 ? 2.192 6.003 -8.953 1.00 95.75 84 PRO A C 1
ATOM 694 O O . PRO A 1 84 ? 1.056 5.539 -8.876 1.00 95.75 84 PRO A O 1
ATOM 697 N N . TYR A 1 85 ? 2.802 6.220 -10.117 1.00 95.56 85 TYR A N 1
ATOM 698 C CA . TYR A 1 85 ? 2.241 5.864 -11.421 1.00 95.56 85 TYR A CA 1
ATOM 699 C C . TYR A 1 85 ? 3.342 5.441 -12.398 1.00 95.56 85 TYR A C 1
ATOM 701 O O . TYR A 1 85 ? 4.494 5.867 -12.291 1.00 95.56 85 TYR A O 1
ATOM 709 N N . LEU A 1 86 ? 2.997 4.584 -13.357 1.00 95.31 86 LEU A N 1
ATOM 710 C CA . LEU A 1 86 ? 3.920 4.169 -14.410 1.00 95.31 86 LEU A CA 1
ATOM 711 C C . LEU A 1 86 ? 4.031 5.277 -15.464 1.00 95.31 86 LEU A C 1
ATOM 713 O O . LEU A 1 86 ? 3.024 5.701 -16.016 1.00 95.31 86 LEU A O 1
ATOM 717 N N . GLN A 1 87 ? 5.248 5.731 -15.769 1.00 90.69 87 GLN A N 1
ATOM 718 C CA . GLN A 1 87 ? 5.456 6.835 -16.716 1.00 90.69 87 GLN A CA 1
ATOM 719 C C . GLN A 1 87 ? 5.115 6.462 -18.169 1.00 90.69 87 GLN A C 1
ATOM 721 O O . GLN A 1 87 ? 4.713 7.316 -18.956 1.00 90.69 87 GLN A O 1
ATOM 726 N N . LYS A 1 88 ? 5.335 5.199 -18.550 1.00 81.50 88 LYS A N 1
ATOM 727 C CA . LYS A 1 88 ? 5.113 4.704 -19.913 1.00 81.50 88 LYS A CA 1
ATOM 728 C C . LYS A 1 88 ? 3.863 3.841 -19.965 1.00 81.50 88 LYS A C 1
ATOM 730 O O . LYS A 1 88 ? 3.811 2.800 -19.316 1.00 81.50 88 LYS A O 1
ATOM 735 N N . ASN A 1 89 ? 2.911 4.235 -20.801 1.00 72.00 89 ASN A N 1
ATOM 736 C CA . ASN A 1 89 ? 1.709 3.447 -21.036 1.00 72.00 89 ASN A CA 1
ATOM 737 C C . ASN A 1 89 ? 2.042 2.179 -21.832 1.00 72.00 89 ASN A C 1
ATOM 739 O O . ASN A 1 89 ? 2.889 2.189 -22.729 1.00 72.00 89 ASN A O 1
ATOM 743 N N . CYS A 1 90 ? 1.364 1.085 -21.500 1.00 79.75 90 CYS A N 1
ATOM 744 C CA . CYS A 1 90 ? 1.411 -0.154 -22.262 1.00 79.75 90 CYS A CA 1
ATOM 745 C C . CYS A 1 90 ? 0.304 -0.120 -23.320 1.00 79.75 90 CYS A C 1
ATOM 747 O O . CYS A 1 90 ? -0.839 0.186 -22.992 1.00 79.75 90 CYS A O 1
ATOM 749 N N . SER A 1 91 ? 0.611 -0.459 -24.574 1.00 81.50 91 SER A N 1
ATOM 750 C CA . SER A 1 91 ? -0.394 -0.501 -25.648 1.00 81.50 91 SER A CA 1
ATOM 751 C C . SER A 1 91 ? -1.527 -1.490 -25.359 1.00 81.50 91 SER A C 1
ATOM 753 O O . SER A 1 91 ? -2.666 -1.237 -25.736 1.00 81.50 91 SER A O 1
ATOM 755 N N . THR A 1 92 ? -1.231 -2.583 -24.652 1.00 86.06 92 THR A N 1
ATOM 756 C CA . THR A 1 92 ? -2.214 -3.597 -24.246 1.00 86.06 92 THR A CA 1
ATOM 757 C C . THR A 1 92 ? -3.177 -3.084 -23.173 1.00 86.06 92 THR A C 1
ATOM 759 O O . THR A 1 92 ? -4.339 -3.480 -23.149 1.00 86.06 92 THR A O 1
ATOM 762 N N . PHE A 1 93 ? -2.713 -2.191 -22.293 1.00 89.75 93 PHE A N 1
ATOM 763 C CA . PHE A 1 93 ? -3.476 -1.672 -21.157 1.00 89.75 93 PHE A CA 1
ATOM 764 C C . PHE A 1 93 ? -3.324 -0.144 -21.091 1.00 89.75 93 PHE A C 1
ATOM 766 O O . PHE A 1 93 ? -2.488 0.371 -20.339 1.00 89.75 93 PHE A O 1
ATOM 773 N N . PRO A 1 94 ? -4.094 0.597 -21.907 1.00 85.62 94 PRO A N 1
ATOM 774 C CA . PRO A 1 94 ? -3.870 2.024 -22.128 1.00 85.62 94 PRO A CA 1
ATOM 775 C C . PRO A 1 94 ? -4.078 2.883 -20.876 1.00 85.62 94 PRO A C 1
ATOM 777 O O . PRO A 1 94 ? -3.465 3.943 -20.780 1.00 85.62 94 PRO A O 1
ATOM 780 N N . ASN A 1 95 ? -4.892 2.427 -19.916 1.00 91.19 95 ASN A N 1
ATOM 781 C CA . ASN A 1 95 ? -5.091 3.091 -18.625 1.00 91.19 95 ASN A CA 1
ATOM 782 C C . ASN A 1 95 ? -4.657 2.200 -17.451 1.00 91.19 95 ASN A C 1
ATOM 784 O O . ASN A 1 95 ? -5.286 2.189 -16.389 1.00 91.19 95 ASN A O 1
ATOM 788 N N . PHE A 1 96 ? -3.587 1.423 -17.649 1.00 95.19 96 PHE A N 1
ATOM 789 C CA . PHE A 1 96 ? -3.025 0.618 -16.574 1.00 95.19 96 PHE A CA 1
ATOM 790 C C . PHE A 1 96 ? -2.634 1.505 -15.396 1.00 95.19 96 PHE A C 1
ATOM 792 O O . PHE A 1 96 ? -1.792 2.397 -15.517 1.00 95.19 96 PHE A O 1
ATOM 799 N N . ASN A 1 97 ? -3.220 1.233 -14.239 1.00 96.31 97 ASN A N 1
ATOM 800 C CA . ASN A 1 97 ? -2.930 1.960 -13.017 1.00 96.31 97 ASN A CA 1
ATOM 801 C C . ASN A 1 97 ? -2.926 1.015 -11.819 1.00 96.31 97 ASN A C 1
ATOM 803 O O . ASN A 1 97 ? -3.431 -0.107 -11.872 1.00 96.31 97 ASN A O 1
ATOM 807 N N . PHE A 1 98 ? -2.306 1.474 -10.738 1.00 97.75 98 PHE A N 1
ATOM 808 C CA . PHE A 1 98 ? -2.187 0.705 -9.515 1.00 97.75 98 PHE A CA 1
ATOM 809 C C . PHE A 1 98 ? -2.222 1.602 -8.285 1.00 97.75 98 PHE A C 1
ATOM 811 O O . PHE A 1 98 ? -1.990 2.813 -8.347 1.00 97.75 98 PHE A O 1
ATOM 818 N N . ASN A 1 99 ? -2.497 0.983 -7.147 1.00 98.38 99 ASN A N 1
ATOM 819 C CA . ASN A 1 99 ? -2.456 1.628 -5.850 1.00 98.38 99 ASN A CA 1
ATOM 820 C C . ASN A 1 99 ? -1.922 0.654 -4.798 1.00 98.38 99 ASN A C 1
ATOM 822 O O . ASN A 1 99 ? -2.130 -0.554 -4.898 1.00 98.38 99 ASN A O 1
ATOM 826 N N . THR A 1 100 ? -1.194 1.184 -3.820 1.00 97.50 100 THR A N 1
ATOM 827 C CA . THR A 1 100 ? -0.605 0.412 -2.724 1.00 97.50 100 THR A CA 1
ATOM 828 C C . THR A 1 100 ? -1.087 0.961 -1.398 1.00 97.50 100 THR A C 1
ATOM 830 O O . THR A 1 100 ? -1.046 2.178 -1.225 1.00 97.50 100 THR A O 1
ATOM 833 N N . SER A 1 101 ? -1.385 0.081 -0.450 1.00 97.94 101 SER A N 1
ATOM 834 C CA . SER A 1 101 ? -1.580 0.445 0.955 1.00 97.94 101 SER A CA 1
ATOM 835 C C . SER A 1 101 ? -0.832 -0.530 1.858 1.00 97.94 101 SER A C 1
ATOM 837 O O . SER A 1 101 ? -0.368 -1.589 1.419 1.00 97.94 101 SER A O 1
ATOM 839 N N . HIS A 1 102 ? -0.620 -0.126 3.102 1.00 96.88 102 HIS A N 1
ATOM 840 C CA . HIS A 1 102 ? 0.044 -0.924 4.113 1.00 96.88 102 HIS A CA 1
ATOM 841 C C . HIS A 1 102 ? -0.427 -0.522 5.508 1.00 96.88 102 HIS A C 1
ATOM 843 O O . HIS A 1 102 ? -0.442 0.659 5.851 1.00 96.88 102 HIS A O 1
ATOM 849 N N . GLN A 1 103 ? -0.694 -1.503 6.360 1.00 95.56 103 GLN A N 1
ATOM 850 C CA . GLN A 1 103 ? -0.913 -1.272 7.783 1.00 95.56 103 GLN A CA 1
ATOM 851 C C . GLN A 1 103 ? -0.587 -2.537 8.565 1.00 95.56 103 GLN A C 1
ATOM 853 O O . GLN A 1 103 ? -0.747 -3.654 8.069 1.00 95.56 103 GLN A O 1
ATOM 858 N N . GLY A 1 104 ? -0.070 -2.347 9.781 1.00 94.06 104 GLY A N 1
ATOM 859 C CA . GLY A 1 104 ? 0.427 -3.442 10.603 1.00 94.06 104 GLY A CA 1
ATOM 860 C C . GLY A 1 104 ? 1.474 -4.257 9.845 1.00 94.06 104 GLY A C 1
ATOM 861 O O . GLY A 1 104 ? 2.468 -3.708 9.352 1.00 94.06 104 GLY A O 1
ATOM 862 N N . ASP A 1 105 ? 1.207 -5.551 9.723 1.00 95.69 105 ASP A N 1
ATOM 863 C CA . ASP A 1 105 ? 2.094 -6.530 9.101 1.00 95.69 105 ASP A CA 1
ATOM 864 C C . ASP A 1 105 ? 1.816 -6.771 7.616 1.00 95.69 105 ASP A C 1
ATOM 866 O O . ASP A 1 105 ? 2.421 -7.657 7.018 1.00 95.69 105 ASP A O 1
ATOM 870 N N . TYR A 1 106 ? 0.922 -5.998 7.000 1.00 97.31 106 TYR A N 1
ATOM 871 C CA . TYR A 1 106 ? 0.520 -6.222 5.619 1.00 97.31 106 TYR A CA 1
ATOM 872 C C . TYR A 1 106 ? 0.911 -5.071 4.702 1.00 97.31 106 TYR A C 1
ATOM 874 O O . TYR A 1 106 ? 0.767 -3.894 5.035 1.00 97.31 106 TYR A O 1
ATOM 882 N N . VAL A 1 107 ? 1.368 -5.432 3.504 1.00 98.38 107 VAL A N 1
ATOM 883 C CA . VAL A 1 107 ? 1.564 -4.516 2.378 1.00 98.38 107 VAL A CA 1
ATOM 884 C C . VAL A 1 107 ? 0.830 -5.085 1.176 1.00 98.38 107 VAL A C 1
ATOM 886 O O . VAL A 1 107 ? 1.047 -6.240 0.810 1.00 98.38 107 VAL A O 1
ATOM 889 N N . GLY A 1 108 ? -0.026 -4.285 0.550 1.00 98.31 108 GLY A N 1
ATOM 890 C CA . GLY A 1 108 ? -0.794 -4.703 -0.613 1.00 98.31 108 GLY A CA 1
ATOM 891 C C . GLY A 1 108 ? -0.607 -3.804 -1.823 1.00 98.31 108 GLY A C 1
ATOM 892 O O . GLY A 1 108 ? -0.202 -2.643 -1.723 1.00 98.31 108 GLY A O 1
ATOM 893 N N . ILE A 1 109 ? -0.926 -4.366 -2.985 1.00 98.69 109 ILE A N 1
ATOM 894 C CA . ILE A 1 109 ? -1.031 -3.647 -4.249 1.00 98.69 109 ILE A CA 1
ATOM 895 C C . ILE A 1 109 ? -2.235 -4.154 -5.044 1.00 98.69 109 ILE A C 1
ATOM 897 O O . ILE A 1 109 ? -2.471 -5.359 -5.160 1.00 98.69 109 ILE A O 1
ATOM 901 N N . ALA A 1 110 ? -2.984 -3.220 -5.617 1.00 98.44 110 ALA A N 1
ATOM 902 C CA . ALA A 1 110 ? -4.060 -3.490 -6.554 1.00 98.44 110 ALA A CA 1
ATOM 903 C C . ALA A 1 110 ? -3.754 -2.823 -7.896 1.00 98.44 110 ALA A C 1
ATOM 905 O O . ALA A 1 110 ? -3.160 -1.747 -7.925 1.00 98.44 110 ALA A O 1
ATOM 906 N N . SER A 1 111 ? -4.153 -3.456 -8.997 1.00 97.62 111 SER A N 1
ATOM 907 C CA . SER A 1 111 ? -4.025 -2.901 -10.348 1.00 97.62 111 SER A CA 1
ATOM 908 C C . SER A 1 111 ? -5.258 -3.149 -11.194 1.00 97.62 111 SER A C 1
ATOM 910 O O . SER A 1 111 ? -5.968 -4.136 -10.992 1.00 97.62 111 SER A O 1
ATOM 912 N N . GLU A 1 112 ? -5.483 -2.244 -12.136 1.00 96.00 112 GLU A N 1
ATOM 913 C CA . GLU A 1 112 ? -6.572 -2.289 -13.100 1.00 96.00 112 GLU A CA 1
ATOM 914 C C . GLU 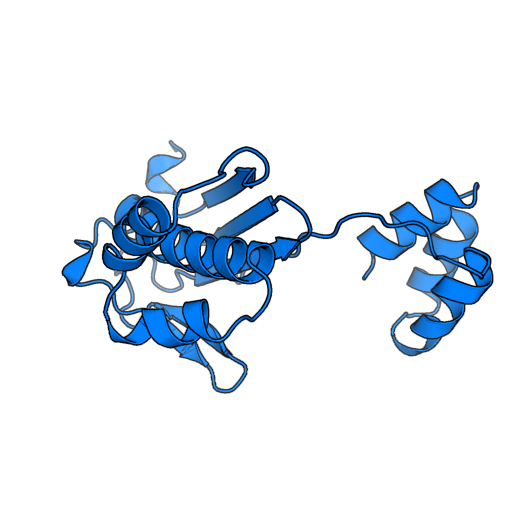A 1 112 ? -6.056 -1.856 -14.480 1.00 96.00 112 GLU A C 1
ATOM 916 O O . GLU A 1 112 ? -5.281 -0.898 -14.569 1.00 96.00 112 GLU A O 1
ATOM 921 N N . PRO A 1 113 ? -6.470 -2.526 -15.571 1.00 93.44 113 PRO A N 1
ATOM 922 C CA . PRO A 1 113 ? -6.052 -2.182 -16.930 1.00 93.44 113 PRO A CA 1
ATOM 923 C C . PRO A 1 113 ? -6.775 -0.949 -17.494 1.00 93.44 113 PRO A C 1
ATOM 925 O O . PRO A 1 113 ? -6.289 -0.343 -18.453 1.00 93.44 113 PRO A O 1
ATOM 928 N N . LEU A 1 114 ? -7.954 -0.626 -16.945 1.00 90.25 114 LEU A N 1
ATOM 929 C CA . LEU A 1 114 ? -8.859 0.392 -17.476 1.00 90.25 114 LEU A CA 1
ATOM 930 C C . LEU A 1 114 ? -9.498 1.264 -16.389 1.00 90.25 114 LEU A C 1
ATOM 932 O O . LEU A 1 114 ? -9.445 2.484 -16.495 1.00 90.25 114 LEU A O 1
ATOM 936 N N . CYS A 1 115 ? -10.119 0.673 -15.367 1.00 93.12 115 CYS A N 1
ATOM 937 C CA . CYS A 1 115 ? -10.767 1.430 -14.290 1.00 93.12 115 CYS A CA 1
ATOM 938 C C .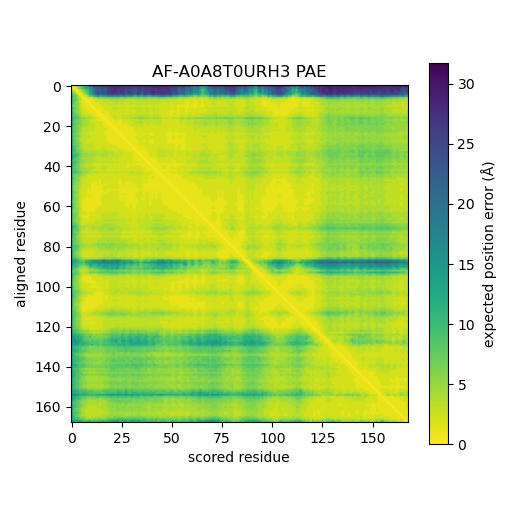 CYS A 1 115 ? -9.732 2.031 -13.335 1.00 93.12 115 CYS A C 1
ATOM 940 O O . CYS A 1 115 ? -8.654 1.471 -13.168 1.00 93.12 115 CYS A O 1
ATOM 942 N N . LEU A 1 116 ? -10.049 3.142 -12.666 1.00 95.00 116 LEU A N 1
ATOM 943 C CA . LEU A 1 116 ? -9.192 3.639 -11.587 1.00 95.00 116 LEU A CA 1
ATOM 944 C C . LEU A 1 116 ? -9.283 2.718 -10.371 1.00 95.00 116 LEU A C 1
ATOM 946 O O . LEU A 1 116 ? -10.375 2.309 -9.983 1.00 95.00 116 LEU A O 1
ATOM 950 N N . VAL A 1 117 ? -8.134 2.438 -9.753 1.00 97.06 117 VAL A N 1
ATOM 951 C CA . VAL A 1 117 ? -8.053 1.619 -8.542 1.00 97.06 117 VAL A CA 1
ATOM 952 C C . VAL A 1 117 ? -7.518 2.409 -7.350 1.00 97.06 117 VAL A C 1
ATOM 954 O O . VAL A 1 117 ? -6.562 3.189 -7.453 1.00 97.06 117 VAL A O 1
ATOM 957 N N . GLY A 1 118 ? -8.151 2.170 -6.206 1.00 97.06 118 GLY A N 1
ATOM 958 C CA . GLY A 1 118 ? -7.686 2.519 -4.871 1.00 97.06 118 GLY A CA 1
ATOM 959 C C . GLY A 1 118 ? -7.669 1.257 -4.014 1.00 97.06 118 GLY A C 1
ATOM 960 O O . GLY A 1 118 ? -8.479 0.354 -4.220 1.00 97.06 118 GLY A O 1
ATOM 961 N N . LEU A 1 119 ? -6.713 1.169 -3.103 1.00 97.25 119 LEU A N 1
ATOM 962 C CA . LEU A 1 119 ? -6.604 0.101 -2.125 1.00 97.25 119 LEU A CA 1
ATOM 963 C C . LEU A 1 119 ? -6.297 0.761 -0.795 1.00 97.25 119 LEU A C 1
ATOM 965 O O . LEU A 1 119 ? -5.328 1.510 -0.717 1.00 97.25 119 LEU A O 1
ATOM 969 N N . ASP A 1 120 ? -7.061 0.418 0.234 1.00 96.50 120 ASP A N 1
ATOM 970 C CA . ASP A 1 120 ? -6.663 0.717 1.596 1.00 96.50 120 ASP A CA 1
ATOM 971 C C . ASP A 1 120 ? -6.696 -0.528 2.479 1.00 96.50 120 ASP A C 1
ATOM 973 O O . ASP A 1 120 ? -7.529 -1.418 2.301 1.00 96.50 120 ASP A O 1
ATOM 977 N N . ILE A 1 121 ? -5.702 -0.637 3.357 1.00 95.50 121 ILE A N 1
ATOM 978 C CA . ILE A 1 121 ? -5.535 -1.741 4.293 1.00 95.50 121 ILE A CA 1
ATOM 979 C C . ILE A 1 121 ? -5.492 -1.122 5.668 1.00 95.50 121 ILE A C 1
ATOM 981 O O . ILE A 1 121 ? -4.569 -0.377 5.977 1.00 95.50 121 ILE A O 1
ATOM 985 N N . VAL A 1 122 ? -6.428 -1.537 6.507 1.00 93.62 122 VAL A N 1
ATOM 986 C CA . VAL A 1 122 ? -6.543 -1.065 7.878 1.00 93.62 122 VAL A CA 1
ATOM 987 C C . VAL A 1 122 ? -6.510 -2.226 8.859 1.00 93.62 122 VAL A C 1
ATOM 989 O O . VAL A 1 122 ? -7.038 -3.312 8.616 1.00 93.62 122 VAL A O 1
ATOM 992 N N . SER A 1 123 ? -5.853 -2.005 9.993 1.00 89.94 123 SER A N 1
ATOM 993 C CA . SER A 1 123 ? -5.849 -2.919 11.132 1.00 89.94 123 SER A CA 1
ATOM 994 C C . SER A 1 123 ?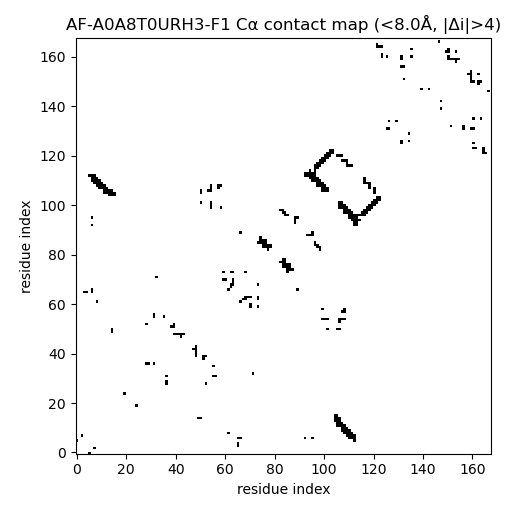 -6.722 -2.341 12.231 1.00 89.94 123 SER A C 1
ATOM 996 O O . SER A 1 123 ? -6.426 -1.263 12.743 1.00 89.94 123 SER A O 1
ATOM 998 N N . VAL A 1 124 ? -7.757 -3.085 12.622 1.00 89.69 124 VAL A N 1
ATOM 999 C CA . VAL A 1 124 ? -8.624 -2.703 13.738 1.00 89.69 124 VAL A CA 1
ATOM 1000 C C . VAL A 1 124 ? -7.805 -2.690 15.028 1.00 89.69 124 VAL A C 1
ATOM 1002 O O . VAL A 1 124 ? -7.320 -3.728 15.482 1.00 89.69 124 VAL A O 1
ATOM 1005 N N . SER A 1 125 ? -7.664 -1.512 15.629 1.00 87.25 125 SER A N 1
ATOM 1006 C CA . SER A 1 125 ? -6.972 -1.317 16.903 1.00 87.25 125 SER A CA 1
ATOM 1007 C C . SER A 1 125 ? -7.925 -0.756 17.944 1.00 87.25 125 SER A C 1
ATOM 1009 O O . SER A 1 125 ? -8.625 0.216 17.675 1.00 87.25 125 SER A O 1
ATOM 1011 N N . LYS A 1 126 ? -7.938 -1.344 19.145 1.00 87.19 126 LYS A N 1
ATOM 1012 C CA . LYS A 1 126 ? -8.747 -0.819 20.251 1.00 87.19 126 LYS A CA 1
ATOM 1013 C C . LYS A 1 126 ? -8.151 0.505 20.748 1.00 87.19 126 LYS A C 1
ATOM 1015 O O . LYS A 1 126 ? -6.936 0.541 20.965 1.00 87.19 126 LYS A O 1
ATOM 1020 N N . PRO A 1 127 ? -8.972 1.547 20.959 1.00 89.00 127 PRO A N 1
ATOM 1021 C CA . PRO A 1 127 ? -8.491 2.794 21.535 1.00 89.00 127 PRO A CA 1
ATOM 1022 C C . PRO A 1 127 ? -7.932 2.565 22.947 1.00 89.00 127 PRO A C 1
ATOM 1024 O O . PRO A 1 127 ? -8.386 1.678 23.676 1.00 89.00 127 PRO A O 1
ATOM 1027 N N . GLN A 1 128 ? -6.907 3.336 23.319 1.00 88.56 128 GLN A N 1
ATOM 1028 C CA . GLN A 1 128 ? -6.260 3.257 24.631 1.00 88.56 128 GLN A CA 1
ATOM 1029 C C . GLN A 1 128 ? -6.629 4.481 25.464 1.00 88.56 128 GLN A C 1
ATOM 1031 O O . GLN A 1 128 ? -6.329 5.602 25.073 1.00 88.56 128 GLN A O 1
ATOM 1036 N N . GLY A 1 129 ? -7.228 4.258 26.636 1.00 89.00 129 GLY A N 1
ATOM 1037 C CA . GLY A 1 129 ? -7.564 5.336 27.573 1.00 89.00 129 GLY A CA 1
ATOM 1038 C C . GLY A 1 129 ? -8.891 6.051 27.302 1.00 89.00 129 GLY A C 1
ATOM 1039 O O . GLY A 1 129 ? -9.197 7.004 28.007 1.00 89.00 129 GLY A O 1
ATOM 1040 N N . GLU A 1 130 ? -9.687 5.578 26.343 1.00 92.25 130 GLU A N 1
ATOM 1041 C CA . GLU A 1 130 ? -11.024 6.095 26.028 1.00 92.25 130 GLU A CA 1
ATOM 1042 C C . GLU A 1 130 ? -11.965 4.957 25.601 1.00 92.25 130 GLU A C 1
ATOM 1044 O O . GLU A 1 130 ? -11.536 3.837 25.297 1.00 92.25 130 GLU A O 1
ATOM 1049 N N . THR A 1 131 ? -13.265 5.235 25.593 1.00 92.06 131 THR A N 1
ATOM 1050 C CA . THR A 1 131 ? -14.289 4.317 25.085 1.00 92.06 131 THR A CA 1
ATOM 1051 C C . THR A 1 131 ? -14.343 4.329 23.554 1.00 92.06 131 THR A C 1
ATOM 1053 O O . THR A 1 131 ? -13.944 5.292 22.903 1.00 92.06 131 THR A O 1
ATOM 1056 N N . THR A 1 132 ? -14.897 3.272 22.946 1.00 91.94 132 THR A N 1
ATOM 1057 C CA . THR A 1 132 ? -15.105 3.220 21.486 1.00 91.94 132 THR A CA 1
ATOM 1058 C C . THR A 1 132 ? -15.895 4.423 20.976 1.00 91.94 132 THR A C 1
ATOM 1060 O O . THR A 1 132 ? -15.546 4.972 19.938 1.00 91.94 132 THR A O 1
ATOM 1063 N N . THR A 1 133 ? -16.940 4.840 21.695 1.00 89.94 133 THR A N 1
ATOM 1064 C CA . THR A 1 133 ? -17.801 5.955 21.285 1.00 89.94 133 THR A CA 1
ATOM 1065 C C . THR A 1 133 ? -17.064 7.293 21.323 1.00 89.94 133 THR A C 1
ATOM 1067 O O . THR A 1 133 ? -17.219 8.095 20.403 1.00 89.94 133 THR A O 1
ATOM 1070 N N . GLU A 1 134 ? -16.249 7.534 22.353 1.00 93.00 134 GLU A N 1
ATOM 1071 C CA . GLU A 1 134 ? -15.398 8.731 22.441 1.00 93.00 134 GLU A CA 1
ATOM 1072 C C . GLU A 1 134 ? -14.395 8.763 21.285 1.00 93.00 134 GLU A C 1
ATOM 1074 O O . GLU A 1 134 ? -14.339 9.753 20.555 1.00 93.00 134 GLU A O 1
ATOM 1079 N N . PHE A 1 135 ? -13.720 7.636 21.035 1.00 93.75 135 PHE A N 1
ATOM 1080 C CA . PHE A 1 135 ? -12.763 7.507 19.941 1.00 93.75 135 PHE A CA 1
ATOM 1081 C C . PHE A 1 135 ? -13.387 7.836 18.579 1.00 93.75 135 PHE A C 1
ATOM 1083 O O . PHE A 1 135 ? -12.864 8.687 17.862 1.00 93.75 135 PHE A O 1
ATOM 1090 N N . ILE A 1 136 ? -14.517 7.209 18.220 1.00 92.94 136 ILE A N 1
ATOM 1091 C CA . ILE A 1 136 ? -15.155 7.439 16.911 1.00 92.94 136 ILE A CA 1
ATOM 1092 C C . ILE A 1 136 ? -15.714 8.861 16.783 1.00 92.94 136 ILE A C 1
ATOM 1094 O O . ILE A 1 136 ? -15.717 9.413 15.686 1.00 92.94 136 ILE A O 1
ATOM 1098 N N . SER A 1 137 ? -16.146 9.487 17.885 1.00 92.31 137 SER A N 1
ATOM 1099 C CA . SER A 1 137 ? -16.714 10.845 17.865 1.00 92.31 137 SER A CA 1
ATOM 1100 C C . SER A 1 137 ? -15.714 11.892 17.390 1.00 92.31 137 SER A C 1
ATOM 1102 O O . SER A 1 137 ? -16.113 12.855 16.730 1.00 92.31 137 SER A O 1
ATOM 1104 N N . ASN A 1 138 ? -14.420 11.652 17.612 1.00 92.19 138 ASN A N 1
ATOM 1105 C CA . ASN A 1 138 ? -13.338 12.487 17.087 1.00 92.19 138 ASN A CA 1
ATOM 1106 C C . ASN A 1 138 ? -13.292 12.525 15.547 1.00 92.19 138 ASN A C 1
ATOM 1108 O O . ASN A 1 138 ? -12.695 13.437 14.978 1.00 92.19 138 ASN A O 1
ATOM 1112 N N . PHE A 1 139 ? -13.934 11.567 14.870 1.00 92.12 139 PHE A N 1
ATOM 1113 C CA . PHE A 1 139 ? -13.969 11.456 13.410 1.00 92.12 139 PHE A CA 1
ATOM 1114 C C . PHE A 1 139 ? -15.311 11.864 12.793 1.00 92.12 139 PHE A C 1
ATOM 1116 O O . PHE A 1 139 ? -15.464 11.798 11.576 1.00 92.12 139 PHE A O 1
ATOM 1123 N N . SER A 1 140 ? -16.277 12.303 13.604 1.00 91.25 140 SER A N 1
ATOM 1124 C CA . SER A 1 140 ? -17.637 12.627 13.149 1.00 91.25 140 SER A CA 1
ATOM 1125 C C . SER A 1 140 ? -17.683 13.641 12.000 1.00 91.25 140 SER A C 1
ATOM 1127 O O . SER A 1 140 ? -18.525 13.516 11.121 1.00 91.25 140 SER A O 1
ATOM 1129 N N . SER A 1 141 ? -16.753 14.600 11.944 1.00 94.50 141 SER A N 1
ATOM 1130 C CA . SER A 1 141 ? -16.686 15.600 10.867 1.00 94.50 141 SER A CA 1
ATOM 1131 C C . SER A 1 141 ? -16.215 15.058 9.513 1.00 94.50 141 SER A C 1
ATOM 1133 O O . SER A 1 141 ? -16.376 15.747 8.506 1.00 94.50 141 SER A O 1
ATOM 1135 N N . TYR A 1 142 ? -15.627 13.859 9.474 1.00 93.81 142 TYR A N 1
ATOM 1136 C CA . TYR A 1 142 ? -15.197 13.190 8.241 1.00 93.81 142 TYR A CA 1
ATOM 1137 C C . TYR A 1 142 ? -16.244 12.210 7.705 1.00 93.81 142 TYR A C 1
ATOM 1139 O O . TYR A 1 142 ? -16.048 11.647 6.632 1.00 93.81 142 TYR A O 1
ATOM 1147 N N . LEU A 1 143 ? -17.333 12.001 8.448 1.00 95.00 143 LEU A N 1
ATOM 1148 C CA . LEU A 1 143 ? -18.373 11.029 8.143 1.00 95.00 143 LEU A CA 1
ATOM 1149 C C . LEU A 1 143 ? -19.663 11.750 7.769 1.00 95.00 143 LEU A C 1
ATOM 1151 O O . LEU A 1 143 ? -20.026 12.777 8.341 1.00 95.00 143 LEU A O 1
ATOM 1155 N N . THR A 1 144 ? -20.393 11.181 6.822 1.00 96.12 144 THR A N 1
ATOM 1156 C CA . THR A 1 144 ? -21.778 11.571 6.573 1.00 96.12 144 THR A CA 1
ATOM 1157 C C . THR A 1 144 ? -22.688 11.077 7.699 1.00 96.12 144 THR A C 1
ATOM 1159 O O . THR A 1 144 ? -22.392 10.090 8.378 1.00 96.12 144 THR A O 1
ATOM 1162 N N . ASP A 1 145 ? -23.861 11.698 7.848 1.00 96.12 145 ASP A N 1
ATOM 1163 C CA . ASP A 1 145 ? -24.874 11.247 8.814 1.00 96.12 145 ASP A CA 1
ATOM 1164 C C . ASP A 1 145 ? -25.252 9.773 8.606 1.00 96.12 145 ASP A C 1
ATOM 1166 O O . ASP A 1 145 ? -25.516 9.045 9.564 1.00 96.12 145 ASP A O 1
ATOM 1170 N N . HIS A 1 146 ? -25.267 9.314 7.349 1.00 95.88 146 HIS A N 1
ATOM 1171 C CA . HIS A 1 146 ? -25.583 7.931 7.017 1.00 95.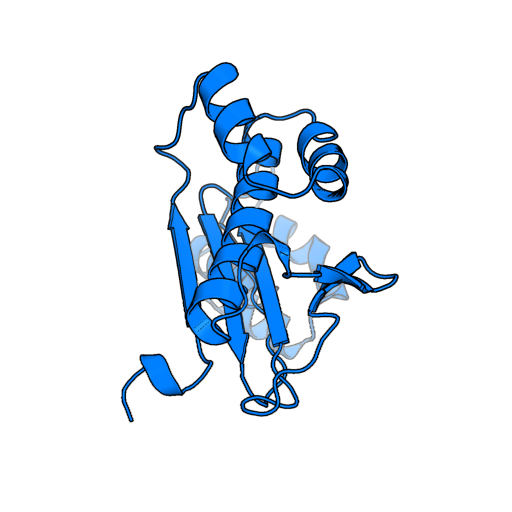88 146 HIS A CA 1
ATOM 1172 C C . HIS A 1 146 ? -24.500 6.964 7.509 1.00 95.88 146 HIS A C 1
ATOM 1174 O O . HIS A 1 146 ? -24.822 6.001 8.206 1.00 95.88 146 HIS A O 1
ATOM 1180 N N . GLU A 1 147 ? -23.233 7.243 7.195 1.00 96.62 147 GLU A N 1
ATOM 1181 C CA . GLU A 1 147 ? -22.078 6.454 7.637 1.00 96.62 147 GLU A CA 1
ATOM 1182 C C . GLU A 1 147 ? -21.998 6.395 9.160 1.00 96.62 147 GLU A C 1
ATOM 1184 O O . GLU A 1 147 ? -21.950 5.307 9.737 1.00 96.62 147 GLU A O 1
ATOM 1189 N N . TRP A 1 148 ? -22.098 7.554 9.817 1.00 95.25 148 TRP A N 1
ATOM 1190 C CA . TRP A 1 148 ? -22.130 7.648 11.272 1.00 95.25 148 TRP A CA 1
ATOM 1191 C C . TRP A 1 148 ? -23.221 6.756 11.863 1.00 95.25 148 TRP A C 1
ATOM 1193 O O . TRP A 1 148 ? -22.980 5.965 12.775 1.00 95.25 148 TRP A O 1
ATOM 1203 N N . SER A 1 149 ? -24.429 6.840 11.304 1.00 94.88 149 SER A N 1
ATOM 1204 C CA . SER A 1 149 ? -25.575 6.066 11.764 1.00 94.88 149 SER A CA 1
ATOM 1205 C C . SER A 1 149 ? -25.386 4.556 11.571 1.00 94.88 149 SER A C 1
ATOM 1207 O O . SER A 1 149 ? -25.817 3.771 12.415 1.00 94.88 149 SER A O 1
ATOM 1209 N N . CYS A 1 150 ? -24.745 4.121 10.485 1.00 95.38 150 CYS A N 1
ATOM 1210 C CA . CYS A 1 150 ? -24.388 2.717 10.274 1.00 95.38 150 CYS A CA 1
ATOM 1211 C C . CYS A 1 150 ? -23.367 2.230 11.310 1.00 95.38 150 CYS A C 1
ATOM 1213 O O . CYS A 1 150 ? -23.602 1.205 11.949 1.00 95.38 150 CYS A O 1
ATOM 1215 N N . ILE A 1 151 ? -22.312 3.012 11.556 1.00 95.81 151 ILE A N 1
ATOM 1216 C CA . ILE A 1 151 ? -21.250 2.688 12.517 1.00 95.81 151 ILE A CA 1
ATOM 1217 C C . ILE A 1 151 ? -21.816 2.518 13.930 1.00 95.81 151 ILE A C 1
ATOM 1219 O O . ILE A 1 151 ? -21.629 1.472 14.550 1.00 95.81 151 ILE A O 1
ATOM 1223 N N . VAL A 1 152 ? -22.554 3.508 14.446 1.00 94.06 152 VAL A N 1
ATOM 1224 C CA . VAL A 1 152 ? -23.043 3.478 15.840 1.00 94.06 152 VAL A CA 1
ATOM 1225 C C . VAL A 1 152 ? -24.122 2.418 16.084 1.00 94.06 152 VAL A C 1
ATOM 1227 O O . VAL A 1 152 ? -24.349 2.028 17.227 1.00 94.06 152 VAL A O 1
ATOM 1230 N N . ARG A 1 153 ? -24.788 1.931 15.026 1.00 94.88 153 ARG A N 1
ATOM 1231 C CA . ARG A 1 153 ? -25.809 0.870 15.106 1.00 94.88 153 ARG A CA 1
ATOM 1232 C C . ARG A 1 153 ? -25.255 -0.538 14.898 1.00 94.88 153 ARG A C 1
ATOM 1234 O O . ARG A 1 153 ? -26.032 -1.485 14.980 1.00 94.88 153 ARG A O 1
ATOM 1241 N N . ALA A 1 154 ? -23.953 -0.697 14.655 1.00 92.50 154 ALA A N 1
ATOM 1242 C CA . ALA A 1 154 ? -23.347 -1.998 14.371 1.00 92.50 154 ALA A CA 1
ATOM 1243 C C . ALA A 1 154 ? -23.444 -3.006 15.536 1.00 92.50 154 ALA A C 1
ATOM 1245 O O . ALA A 1 154 ? -23.268 -4.199 15.313 1.00 92.50 154 ALA A O 1
ATOM 1246 N N . GLY A 1 155 ? -23.762 -2.551 16.756 1.00 93.31 155 GLY A N 1
ATOM 1247 C CA . GLY A 1 155 ? -24.057 -3.409 17.903 1.00 93.31 155 GLY A CA 1
ATOM 1248 C C . GLY A 1 155 ? -23.052 -3.228 19.033 1.00 93.31 155 GLY A C 1
ATOM 1249 O O . GLY A 1 155 ? -23.028 -2.197 19.704 1.00 93.31 155 GLY A O 1
ATOM 1250 N N . THR A 1 156 ? -22.242 -4.251 19.285 1.00 94.06 156 THR A N 1
ATOM 1251 C CA . THR A 1 156 ? -21.230 -4.236 20.348 1.00 94.06 156 THR A CA 1
ATOM 1252 C C . THR A 1 156 ? -20.109 -3.229 20.055 1.00 94.06 156 THR A C 1
ATOM 1254 O O . THR A 1 156 ? -19.834 -2.930 18.892 1.00 94.06 156 THR A O 1
ATOM 1257 N N . PRO A 1 157 ? -19.352 -2.759 21.068 1.00 92.88 157 PRO A N 1
ATOM 1258 C CA . PRO A 1 157 ? -18.225 -1.848 20.840 1.00 92.88 157 PRO A CA 1
ATOM 1259 C C . PRO A 1 157 ? -17.174 -2.374 19.847 1.00 92.88 157 PRO A C 1
ATOM 1261 O O . PRO A 1 157 ? -16.518 -1.597 19.161 1.00 92.88 157 PRO A O 1
ATOM 1264 N N . THR A 1 158 ? -17.006 -3.696 19.742 1.00 92.88 158 THR A N 1
ATOM 1265 C CA . THR A 1 158 ? -16.073 -4.294 18.770 1.00 92.88 158 THR A CA 1
ATOM 1266 C C . THR A 1 158 ? -16.633 -4.253 17.348 1.00 92.88 158 THR A C 1
ATOM 1268 O O . THR A 1 158 ? -15.880 -3.990 16.412 1.00 92.88 158 THR A O 1
ATOM 1271 N N . GLU A 1 159 ? -17.937 -4.472 17.175 1.00 94.88 159 GLU A N 1
ATOM 1272 C CA . GLU A 1 159 ? -18.609 -4.362 15.874 1.00 94.88 159 GLU A CA 1
ATOM 1273 C C . GLU A 1 159 ? -18.653 -2.910 15.399 1.00 94.88 159 GLU A C 1
ATOM 1275 O O . GLU A 1 159 ? -18.292 -2.651 14.257 1.00 94.88 159 GLU A O 1
ATOM 1280 N N . VAL A 1 160 ? -18.962 -1.961 16.290 1.00 95.00 160 VAL A N 1
ATOM 1281 C CA . VAL A 1 160 ? -18.893 -0.513 16.014 1.00 95.00 160 VAL A CA 1
ATOM 1282 C C . VAL A 1 160 ? -17.502 -0.118 15.533 1.00 95.00 160 VAL A C 1
ATOM 1284 O O . VAL A 1 160 ? -17.360 0.542 14.509 1.00 95.00 160 VAL A O 1
ATOM 1287 N N . LEU A 1 161 ? -16.457 -0.559 16.235 1.00 94.81 161 LEU A N 1
ATOM 1288 C CA . LEU A 1 161 ? -15.083 -0.259 15.848 1.00 94.81 161 LEU A CA 1
ATOM 1289 C C . LEU A 1 161 ? -14.709 -0.908 14.506 1.00 94.81 161 LEU A C 1
ATOM 1291 O O . LEU A 1 161 ? -14.027 -0.295 13.691 1.00 94.81 161 LEU A O 1
ATOM 1295 N N . THR A 1 162 ? -15.163 -2.137 14.262 1.00 94.50 162 THR A N 1
ATOM 1296 C CA . THR A 1 162 ? -14.931 -2.834 12.989 1.00 94.50 162 THR A CA 1
ATOM 1297 C C . THR A 1 162 ? -15.617 -2.114 11.833 1.00 94.50 162 THR A C 1
ATOM 1299 O O . THR A 1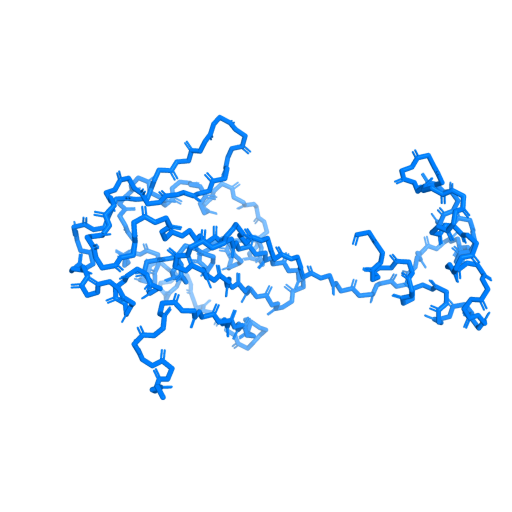 162 ? -15.011 -1.957 10.777 1.00 94.50 162 THR A O 1
ATOM 1302 N N . GLU A 1 163 ? -16.853 -1.659 12.028 1.00 95.25 163 GLU A N 1
ATOM 1303 C CA . GLU A 1 163 ? -17.606 -0.934 11.007 1.00 95.25 163 GLU A CA 1
ATOM 1304 C C . GLU A 1 163 ? -17.026 0.458 10.756 1.00 95.25 163 GLU A C 1
ATOM 1306 O O . GLU A 1 163 ? -16.911 0.875 9.605 1.00 95.25 163 GLU A O 1
ATOM 1311 N N . PHE A 1 164 ? -16.558 1.133 11.811 1.00 95.25 164 PHE A N 1
ATOM 1312 C CA . PHE A 1 164 ? -15.809 2.381 11.691 1.00 95.25 164 PHE A CA 1
ATOM 1313 C C . PHE A 1 164 ? -14.609 2.211 10.758 1.00 95.25 164 PHE A C 1
ATOM 1315 O O . PHE A 1 164 ? -14.561 2.866 9.725 1.00 95.25 164 PHE A O 1
ATOM 1322 N N . TYR A 1 165 ? -13.701 1.271 11.050 1.00 93.94 165 TYR A N 1
ATOM 1323 C CA . TYR A 1 165 ? -12.525 1.024 10.206 1.00 93.94 165 TYR A CA 1
ATOM 1324 C C . TYR A 1 165 ? -12.863 0.512 8.799 1.00 93.94 165 TYR A C 1
ATOM 1326 O O . TYR A 1 165 ? -12.029 0.605 7.918 1.00 93.94 165 TYR A O 1
ATOM 1334 N N . ARG A 1 166 ? -14.047 -0.058 8.553 1.00 92.56 166 ARG A N 1
ATOM 1335 C CA . ARG A 1 166 ? -14.472 -0.401 7.181 1.00 92.56 166 ARG A CA 1
ATOM 1336 C C . ARG A 1 166 ? -14.933 0.809 6.379 1.00 92.56 166 ARG A C 1
ATOM 1338 O O . ARG A 1 166 ? -14.928 0.747 5.153 1.00 92.56 166 ARG A O 1
ATOM 1345 N N . THR A 1 167 ? -15.404 1.834 7.078 1.00 90.81 167 THR A N 1
ATOM 1346 C CA . THR A 1 167 ? -15.968 3.043 6.484 1.00 90.81 167 THR A CA 1
ATOM 1347 C C . THR A 1 167 ? -14.884 4.074 6.182 1.00 90.81 167 THR A C 1
ATOM 1349 O O . THR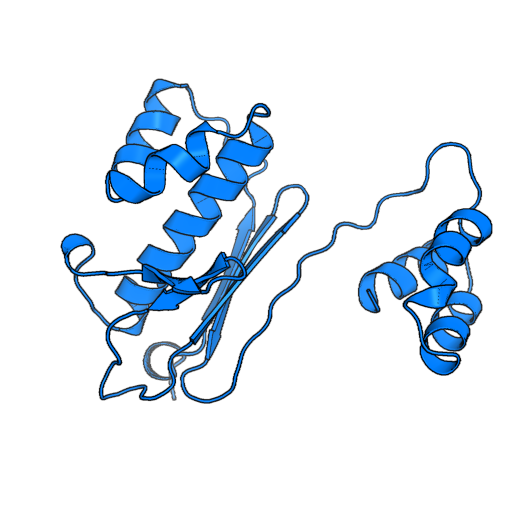 A 1 167 ? -14.976 4.753 5.162 1.00 90.81 167 THR A O 1
ATOM 1352 N N . VAL A 1 168 ? -13.883 4.190 7.065 1.00 81.62 168 VAL A N 1
ATOM 1353 C CA . VAL A 1 168 ? -12.785 5.169 6.958 1.00 81.62 168 VAL A CA 1
ATOM 1354 C C . VAL A 1 168 ? -11.545 4.639 6.258 1.00 81.62 168 VAL A C 1
ATOM 1356 O O . VAL A 1 168 ? -11.314 3.412 6.307 1.00 81.62 168 VAL A O 1
#

Secondary structure (DSSP, 8-state):
--GGGS--EEEEEE-TT----HHHHHHHHHTS-GGGSHHHHT-SSHHHHHHHHHHHHHHHHHHHHHH---GGG--EEE-TT--EEESS-BTTBTT-EEEEEEETTEEEEEEESSS------------SSS-HHHHHHTTGGGS-HHHHHHHHTSSSHHHHHHHHHHH-

Radius of gyration: 18.91 Å; Cα contacts (8 Å, |Δi|>4): 214; chains: 1; bounding box: 49×33×53 Å

Mean predicted aligned error: 4.69 Å

Foldseek 3Di:
DDPQQFLKDKDKDQQVPVDDDPVRLVVLLVLADPVLNVVLVVDPDPQSSSLSSVLRVCVLVSCCRNQVDPSVRFDWDADPVGFTFTPDARPSQRPWGKEWEDDDRMIIMTIGSHDDDDDYDDDQDDDDPDALVVVCVVCVVVDDPVLQVCLVPLDDSSSSSVSSRVSD

Solvent-accessible surface area (backbone atoms only — not comparable to full-atom values): 10047 Å² total; per-residue (Å²): 133,62,68,83,77,58,48,55,47,82,48,76,42,79,49,74,83,67,78,66,53,73,69,54,46,50,56,56,54,62,75,48,61,77,87,59,44,60,77,25,67,70,44,85,51,67,69,55,26,50,48,44,46,50,49,50,52,49,53,53,48,47,46,29,73,60,68,67,45,56,75,91,75,66,54,73,46,61,47,98,90,58,54,62,44,69,72,71,76,44,90,93,28,73,46,57,40,48,26,64,30,59,36,91,48,38,35,35,40,34,31,22,29,66,57,92,51,83,49,84,49,79,68,89,71,83,73,80,96,57,53,64,69,60,58,54,57,78,48,50,90,82,45,53,76,65,56,48,53,53,21,74,64,52,65,53,66,68,42,22,50,49,42,41,57,71,74,101

Organism: Panicum virgatum (NCBI:txid38727)

pLDDT: mean 92.86, std 8.24, range [45.5, 98.69]

InterPro domains:
  IPR037143 4'-phosphopantetheinyl transferase domain superfamily [G3DSA:3.90.470.20] (9-144)
  IPR037143 4'-phosphopantetheinyl transferase domain superfamily [SSF56214] (8-108)
  IPR050559 Phosphopantetheinyl Transferase Superfamily [PTHR12215] (1-166)
  IPR055066 4'-phosphopantetheinyl transferase, N-terminal [PF22624] (17-113)